Protein AF-A0A8S3CA29-F1 (afdb_monomer)

Nearest PDB structures (foldseek):
  4v77-assembly1_BX  TM=3.580E-01  e=5.857E+00  Escherichia coli K-12
  8tok-assembly1_B  TM=3.938E-01  e=4.395E+00  Fusarium vanettenii 77-13-4

Radius of gyration: 13.61 Å; Cα contacts (8 Å, |Δi|>4): 25; chains: 1; bounding box: 32×22×32 Å

Solvent-accessible surface area (backbone atoms only — not comparable to full-atom values): 3112 Å² total; per-residue (Å²): 85,85,45,66,42,87,88,78,66,49,77,44,80,49,85,86,81,59,66,70,57,32,57,75,70,68,37,57,64,61,56,52,48,52,53,55,50,58,73,74,58,87,53,100,90,61,129

Secondary structure (DSSP, 8-state):
-EEE-TTT--EEE-----HHHHHHTT-HHHHHHHHHHHHH---TT--

Sequence (47 aa):
MLVKNQSTGNFYAMKILDKQKVVKLKQIEHTLNEKRILQAISFPFLV

pLDDT: mean 95.39, std 2.67, range [82.94, 97.31]

InterPro domains:
  IPR011009 Protein kinase-like domain superfamily [SSF56112] (2-47)

Organism: NCBI:txid392030

Foldseek 3Di:
DWDADPPPRDIDDDDDDDPVVCVVVVVPVVVVCVVVVLVVDDDPVHD

Structure (mmCIF, N/CA/C/O backbone):
data_AF-A0A8S3CA29-F1
#
_entry.id   AF-A0A8S3CA29-F1
#
loop_
_atom_site.group_PDB
_atom_site.id
_atom_site.type_symbol
_atom_site.label_atom_id
_atom_site.label_alt_id
_atom_site.l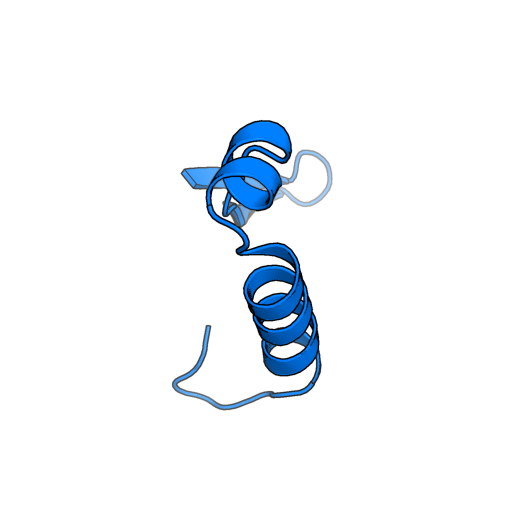abel_comp_id
_atom_site.label_asym_id
_atom_site.label_entity_id
_atom_site.label_seq_id
_atom_site.pdbx_PDB_ins_code
_atom_site.Cartn_x
_atom_site.Cartn_y
_atom_site.Cartn_z
_atom_site.occupancy
_atom_site.B_iso_or_equiv
_atom_site.auth_seq_id
_atom_site.auth_comp_id
_atom_site.auth_asym_id
_atom_site.auth_atom_id
_atom_site.pdbx_PDB_model_num
ATOM 1 N N . MET A 1 1 ? -2.405 8.291 1.610 1.00 89.12 1 MET A N 1
ATOM 2 C CA . MET A 1 1 ? -3.607 9.146 1.482 1.00 89.12 1 MET A CA 1
ATOM 3 C C . MET A 1 1 ? -4.681 8.593 2.407 1.00 89.12 1 MET A C 1
ATOM 5 O O . MET A 1 1 ? -4.878 7.387 2.381 1.00 89.12 1 MET A O 1
ATOM 9 N N . LEU A 1 2 ? -5.324 9.414 3.242 1.00 95.25 2 LEU A N 1
ATOM 10 C CA . LEU A 1 2 ? -6.456 8.966 4.067 1.00 95.25 2 LEU A CA 1
ATOM 11 C C . LEU A 1 2 ? -7.714 8.919 3.196 1.00 95.25 2 LEU A C 1
ATOM 13 O O . LEU A 1 2 ? -8.033 9.905 2.534 1.00 95.25 2 LEU A O 1
ATOM 17 N N . VAL A 1 3 ? -8.412 7.789 3.184 1.00 97.00 3 VAL A N 1
ATOM 18 C CA . VAL A 1 3 ? -9.665 7.614 2.440 1.00 97.00 3 VAL A CA 1
ATOM 19 C C . VAL A 1 3 ? -10.741 7.036 3.346 1.00 97.00 3 VAL A C 1
ATOM 21 O O . VAL A 1 3 ? -10.436 6.320 4.298 1.00 97.00 3 VAL A O 1
ATOM 24 N N . LYS A 1 4 ? -12.005 7.331 3.040 1.00 97.31 4 LYS A N 1
ATOM 25 C CA . LYS A 1 4 ? -13.168 6.767 3.726 1.00 97.31 4 LYS A CA 1
ATOM 26 C C . LYS A 1 4 ? -13.918 5.860 2.762 1.00 97.31 4 LYS A C 1
ATOM 28 O O . LYS A 1 4 ? -14.256 6.282 1.656 1.00 97.31 4 LYS A O 1
ATOM 33 N N . ASN A 1 5 ? -14.188 4.629 3.172 1.00 97.06 5 ASN A N 1
ATOM 34 C CA . ASN A 1 5 ? -15.066 3.750 2.417 1.00 97.06 5 ASN A CA 1
ATOM 35 C C . ASN A 1 5 ? -16.508 4.284 2.503 1.00 97.06 5 ASN A C 1
ATOM 37 O O . ASN A 1 5 ? -17.024 4.514 3.595 1.00 97.06 5 ASN A O 1
ATOM 41 N N . GLN A 1 6 ? -17.148 4.501 1.352 1.00 96.00 6 GLN A N 1
ATOM 42 C CA . GLN A 1 6 ? -18.488 5.090 1.268 1.00 96.00 6 GLN A CA 1
ATOM 43 C C . GLN A 1 6 ? -19.592 4.169 1.801 1.00 96.00 6 GLN A C 1
ATOM 45 O O . GLN A 1 6 ? -20.591 4.673 2.303 1.00 96.00 6 GLN A O 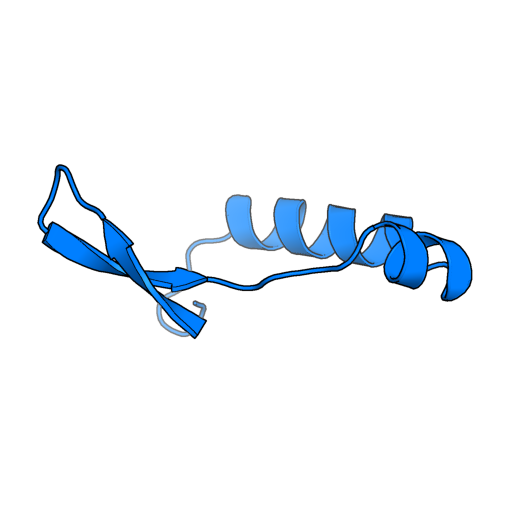1
ATOM 50 N N . SER A 1 7 ? -19.418 2.846 1.722 1.00 97.12 7 SER A N 1
ATOM 51 C CA . SER A 1 7 ? -20.427 1.889 2.186 1.00 97.12 7 SER A CA 1
ATOM 52 C C . SER A 1 7 ? -20.307 1.582 3.677 1.00 97.12 7 SER A C 1
ATOM 54 O O . SER A 1 7 ? -21.316 1.505 4.368 1.00 97.12 7 SER A O 1
ATOM 56 N N . THR A 1 8 ? -19.083 1.422 4.185 1.00 96.94 8 THR A N 1
ATOM 57 C CA . THR A 1 8 ? -18.839 1.023 5.585 1.00 96.94 8 THR A CA 1
ATOM 58 C C . THR A 1 8 ? -18.522 2.191 6.511 1.00 96.94 8 THR A C 1
ATOM 60 O O . THR A 1 8 ? -18.586 2.049 7.725 1.00 96.94 8 THR A O 1
ATOM 63 N N . GLY A 1 9 ? -18.137 3.345 5.964 1.00 96.19 9 GLY A N 1
ATOM 64 C CA . GLY A 1 9 ? -17.702 4.504 6.738 1.00 96.19 9 GLY A CA 1
ATOM 65 C C . GLY A 1 9 ? -16.301 4.388 7.348 1.00 96.19 9 GLY A C 1
ATOM 66 O O . GLY A 1 9 ? -15.831 5.364 7.931 1.00 96.19 9 GLY A O 1
ATOM 67 N N . ASN A 1 10 ? -15.622 3.249 7.183 1.00 97.31 10 ASN A N 1
ATOM 68 C CA . ASN A 1 10 ? -14.293 2.997 7.736 1.00 97.31 10 ASN A CA 1
ATOM 69 C C . ASN A 1 10 ? -13.207 3.816 7.027 1.00 97.31 10 ASN A C 1
ATOM 71 O O . ASN A 1 10 ? -13.252 4.023 5.809 1.00 97.31 10 ASN A O 1
ATOM 75 N N . PHE A 1 11 ? -12.207 4.241 7.796 1.00 96.88 11 PHE A N 1
ATOM 76 C CA . PHE A 1 11 ? -11.044 4.965 7.295 1.00 96.88 11 PHE A CA 1
ATOM 77 C C . PHE A 1 11 ? -9.895 4.010 6.960 1.00 96.88 11 PHE A C 1
ATOM 79 O O . PHE A 1 11 ? -9.628 3.072 7.706 1.00 96.88 11 PHE A O 1
ATOM 86 N N . TYR A 1 12 ? -9.196 4.274 5.856 1.00 96.56 12 TYR A N 1
ATOM 87 C CA . TYR A 1 12 ? -8.062 3.480 5.383 1.00 96.56 12 TYR A CA 1
ATOM 88 C C . TYR A 1 12 ? -6.921 4.372 4.891 1.00 96.56 12 TYR A C 1
ATOM 90 O O . TYR A 1 12 ? -7.138 5.491 4.417 1.00 96.56 12 TYR A O 1
ATOM 98 N N . ALA A 1 13 ? -5.700 3.843 4.937 1.00 96.50 13 ALA A N 1
ATOM 99 C CA . ALA A 1 13 ? -4.559 4.422 4.244 1.00 96.50 13 ALA A CA 1
ATOM 100 C C . ALA A 1 13 ? -4.468 3.840 2.825 1.00 96.50 13 ALA A C 1
ATOM 102 O O . ALA A 1 13 ? -4.131 2.677 2.630 1.00 96.50 13 ALA A O 1
ATOM 103 N N . MET A 1 14 ? -4.754 4.657 1.814 1.00 96.44 14 MET A N 1
ATOM 104 C CA . MET A 1 14 ? -4.590 4.283 0.412 1.00 96.44 14 MET A CA 1
ATOM 105 C C . MET A 1 14 ? -3.204 4.702 -0.090 1.00 96.44 14 MET A C 1
ATOM 107 O O . MET A 1 14 ? -2.835 5.885 -0.036 1.00 96.44 14 MET A O 1
ATOM 111 N N . LYS A 1 15 ? -2.445 3.724 -0.595 1.00 95.62 15 LYS A N 1
ATOM 112 C CA . LYS A 1 15 ? -1.201 3.925 -1.349 1.00 95.62 15 LYS A CA 1
ATOM 113 C C . LYS A 1 15 ? -1.528 3.950 -2.842 1.00 95.62 15 LYS A C 1
ATOM 115 O O . LYS A 1 15 ? -2.121 3.010 -3.362 1.00 95.62 15 LYS A O 1
ATOM 120 N N . ILE A 1 16 ? -1.156 5.033 -3.521 1.00 95.69 16 ILE A N 1
ATOM 121 C CA . ILE A 1 16 ? -1.419 5.238 -4.952 1.00 95.69 16 ILE A CA 1
ATOM 122 C C . ILE A 1 16 ? -0.089 5.155 -5.699 1.00 95.69 16 ILE A C 1
ATOM 124 O O . ILE A 1 16 ? 0.871 5.827 -5.325 1.00 95.69 16 ILE A O 1
ATOM 128 N N . LEU A 1 17 ? -0.039 4.335 -6.750 1.00 95.69 17 LEU A N 1
ATOM 129 C CA . LEU A 1 17 ? 1.137 4.147 -7.599 1.00 95.69 17 LEU A CA 1
ATOM 130 C C . LEU A 1 17 ? 0.769 4.399 -9.063 1.00 95.69 17 LEU A C 1
ATOM 132 O O . LEU A 1 17 ? -0.227 3.880 -9.564 1.00 95.69 17 LEU A O 1
ATOM 136 N N . ASP A 1 18 ? 1.596 5.179 -9.756 1.00 97.06 18 ASP A N 1
ATOM 137 C CA . ASP A 1 18 ? 1.452 5.440 -11.187 1.00 97.06 18 ASP A CA 1
ATOM 138 C C . ASP A 1 18 ? 2.131 4.327 -11.996 1.00 97.06 18 ASP A C 1
ATOM 140 O O . ASP A 1 18 ? 3.354 4.167 -11.958 1.00 97.06 18 ASP A O 1
ATOM 144 N N . LYS A 1 19 ? 1.334 3.574 -12.763 1.00 95.75 19 LYS A N 1
ATOM 145 C CA . LYS A 1 19 ? 1.815 2.450 -13.578 1.00 95.75 19 LYS A CA 1
ATOM 146 C C . LYS A 1 19 ? 2.886 2.869 -14.588 1.00 95.75 19 LYS A C 1
ATOM 148 O O . LYS A 1 19 ? 3.840 2.119 -14.779 1.00 95.75 19 LYS A O 1
ATOM 153 N N . GLN A 1 20 ? 2.782 4.053 -15.196 1.00 97.25 20 GLN A N 1
ATOM 154 C CA . GLN A 1 20 ? 3.788 4.517 -16.157 1.00 97.25 20 GLN A CA 1
ATOM 155 C C . GLN A 1 20 ? 5.136 4.750 -15.466 1.00 97.25 20 GLN A C 1
ATOM 157 O O . GLN A 1 20 ? 6.176 4.322 -15.971 1.00 97.25 20 GLN A O 1
ATOM 162 N N . LYS A 1 21 ? 5.125 5.356 -14.271 1.00 96.06 21 LYS A N 1
ATOM 163 C CA . LYS A 1 21 ? 6.336 5.549 -13.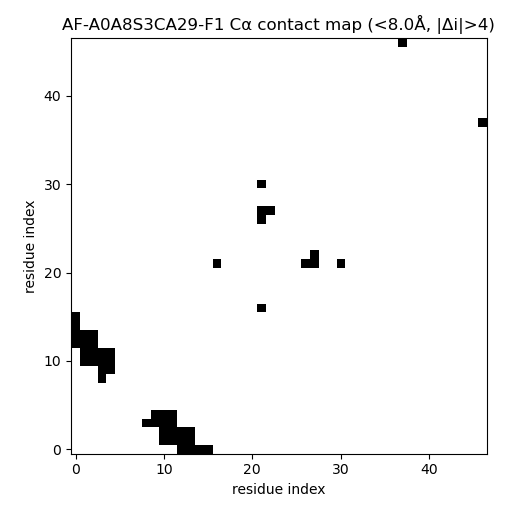459 1.00 96.06 21 LYS A CA 1
ATOM 164 C C . LYS A 1 21 ? 6.914 4.229 -12.959 1.00 96.06 21 LYS A C 1
ATOM 166 O O . LYS A 1 21 ? 8.127 4.059 -13.008 1.00 96.06 21 LYS A O 1
ATOM 171 N N . VAL A 1 22 ? 6.073 3.285 -12.534 1.00 97.12 22 VAL A N 1
ATOM 172 C CA . VAL A 1 22 ? 6.511 1.954 -12.078 1.00 97.12 22 VAL A CA 1
ATOM 173 C C . VAL A 1 22 ? 7.253 1.210 -13.190 1.00 97.12 22 VAL A C 1
ATOM 175 O O . VAL A 1 22 ? 8.326 0.664 -12.943 1.00 97.12 22 VAL A O 1
ATOM 178 N N . VAL A 1 23 ? 6.736 1.238 -14.423 1.00 97.25 23 VAL A N 1
ATOM 179 C CA . VAL A 1 23 ? 7.411 0.630 -15.582 1.00 97.25 23 VAL A CA 1
ATOM 180 C C . VAL A 1 23 ? 8.712 1.371 -15.900 1.00 97.25 23 VAL A C 1
ATOM 182 O O . VAL A 1 23 ? 9.759 0.738 -16.028 1.00 97.25 23 VAL A O 1
ATOM 185 N N . LYS A 1 24 ? 8.681 2.711 -15.959 1.00 97.19 24 LYS A N 1
ATOM 186 C CA . LYS A 1 24 ? 9.860 3.541 -16.268 1.00 97.19 24 LYS A CA 1
ATOM 187 C C . LYS A 1 24 ? 11.010 3.335 -15.275 1.00 97.19 24 LYS A C 1
ATOM 189 O O . LYS A 1 24 ? 12.167 3.314 -15.680 1.00 97.19 24 LYS A O 1
ATOM 194 N N . LEU A 1 25 ? 10.694 3.160 -13.991 1.00 96.69 25 LEU A N 1
ATOM 195 C CA . LEU A 1 25 ? 11.661 2.921 -12.913 1.00 96.69 25 LEU A CA 1
ATOM 196 C C . LEU A 1 25 ? 11.990 1.432 -12.705 1.00 96.69 25 LEU A C 1
ATOM 198 O O . LEU A 1 25 ? 12.717 1.099 -11.770 1.00 96.69 25 LEU A O 1
ATOM 202 N N . LYS A 1 26 ? 11.456 0.536 -13.551 1.00 96.25 26 LYS A N 1
ATOM 203 C CA . LYS A 1 26 ? 11.623 -0.925 -13.458 1.00 96.25 26 LYS A CA 1
ATOM 204 C C . LYS A 1 26 ? 11.208 -1.503 -12.090 1.00 96.25 26 LYS A C 1
ATOM 206 O O . LYS A 1 26 ? 11.807 -2.452 -11.604 1.00 96.25 26 LYS A O 1
ATOM 211 N N . GLN A 1 27 ? 10.161 -0.951 -11.472 1.00 97.19 27 GLN A N 1
ATOM 212 C CA . GLN A 1 27 ? 9.663 -1.320 -10.132 1.00 97.19 27 GLN A CA 1
ATOM 213 C C . GLN A 1 27 ? 8.480 -2.303 -10.153 1.00 97.19 27 GLN A C 1
ATOM 215 O O . GLN A 1 27 ? 7.746 -2.423 -9.170 1.00 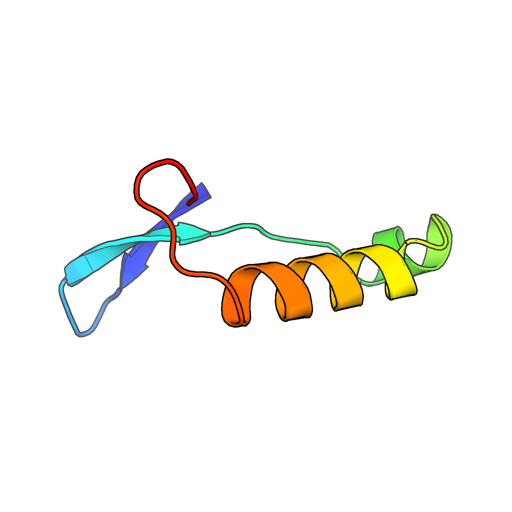97.19 27 GLN A O 1
ATOM 220 N N . ILE A 1 28 ? 8.250 -2.984 -11.278 1.00 96.62 28 ILE A N 1
ATOM 221 C CA . ILE A 1 28 ? 7.098 -3.882 -11.454 1.00 96.62 28 ILE A CA 1
ATOM 222 C C . ILE A 1 28 ? 7.157 -5.030 -10.440 1.00 96.62 28 ILE A C 1
ATOM 224 O O . ILE A 1 28 ? 6.197 -5.246 -9.702 1.00 96.62 28 ILE A O 1
ATOM 228 N N . GLU A 1 29 ? 8.296 -5.719 -10.364 1.00 97.00 29 GLU A N 1
ATOM 229 C CA . GLU A 1 29 ? 8.481 -6.868 -9.475 1.00 97.00 29 GLU A CA 1
ATOM 230 C C . GLU A 1 29 ? 8.378 -6.468 -7.999 1.00 97.00 29 GLU A C 1
ATOM 232 O O . GLU A 1 29 ? 7.613 -7.075 -7.255 1.00 97.00 29 GLU A O 1
ATOM 237 N N . HIS A 1 30 ? 9.044 -5.385 -7.585 1.00 97.12 30 HIS A N 1
ATOM 238 C CA . HIS A 1 30 ? 8.961 -4.889 -6.207 1.00 97.12 30 HIS A CA 1
ATOM 239 C C . HIS A 1 30 ? 7.529 -4.533 -5.798 1.00 97.12 30 HIS A C 1
ATOM 241 O O . HIS A 1 30 ? 7.103 -4.881 -4.701 1.00 97.12 30 HIS A O 1
ATOM 247 N N . THR A 1 31 ? 6.759 -3.900 -6.690 1.00 96.94 31 THR A N 1
ATOM 248 C CA . THR A 1 31 ? 5.361 -3.538 -6.405 1.00 96.94 31 THR A CA 1
ATOM 249 C C . THR A 1 31 ? 4.478 -4.783 -6.247 1.00 96.94 31 THR A C 1
ATOM 251 O O . THR A 1 31 ? 3.592 -4.818 -5.391 1.00 96.94 31 THR A O 1
ATOM 254 N N . LEU A 1 32 ? 4.713 -5.821 -7.058 1.00 96.12 32 LEU A N 1
ATOM 255 C CA . LEU A 1 32 ? 4.001 -7.097 -6.948 1.00 96.12 32 LEU A CA 1
ATOM 256 C C . LEU A 1 32 ? 4.380 -7.847 -5.669 1.00 96.12 32 LEU A C 1
ATOM 258 O O . LEU A 1 32 ? 3.495 -8.362 -4.981 1.00 96.12 32 LEU A O 1
ATOM 262 N N . ASN A 1 33 ? 5.669 -7.870 -5.336 1.00 96.25 33 ASN A N 1
ATOM 263 C CA . ASN A 1 33 ? 6.183 -8.506 -4.129 1.00 96.25 33 ASN A CA 1
ATOM 264 C C . ASN A 1 33 ? 5.646 -7.822 -2.875 1.00 96.25 33 ASN A C 1
ATOM 266 O O . ASN A 1 33 ? 5.158 -8.513 -1.989 1.00 96.25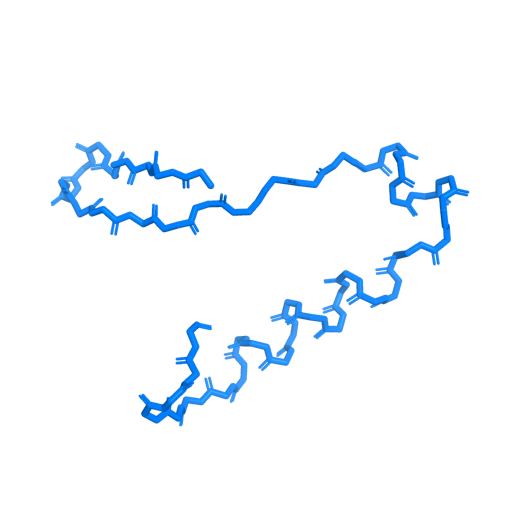 33 ASN A O 1
ATOM 270 N N . GLU A 1 34 ? 5.645 -6.488 -2.822 1.00 94.56 34 GLU A N 1
ATOM 271 C CA . GLU A 1 34 ? 5.086 -5.734 -1.698 1.00 94.56 34 GLU A CA 1
ATOM 272 C C . GLU A 1 34 ? 3.625 -6.126 -1.448 1.00 94.56 34 GLU A C 1
ATOM 274 O O . GLU A 1 34 ? 3.266 -6.516 -0.339 1.00 94.56 34 GLU A O 1
ATOM 279 N N . LYS A 1 35 ? 2.794 -6.123 -2.499 1.00 94.69 35 LYS A N 1
AT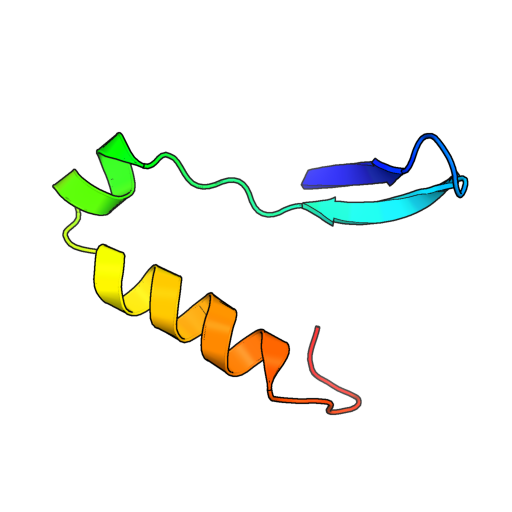OM 280 C CA . LYS A 1 35 ? 1.394 -6.547 -2.390 1.00 94.69 35 LYS A CA 1
ATOM 281 C C . LYS A 1 35 ? 1.277 -7.991 -1.897 1.00 94.69 35 LYS A C 1
ATOM 283 O O . LYS A 1 35 ? 0.476 -8.262 -1.009 1.00 94.69 35 LYS A O 1
ATOM 288 N N . ARG A 1 36 ? 2.044 -8.918 -2.478 1.00 96.38 36 ARG A N 1
ATOM 289 C CA . ARG A 1 36 ? 1.966 -10.347 -2.145 1.00 96.38 36 ARG A CA 1
ATOM 290 C C . ARG A 1 36 ? 2.408 -10.628 -0.710 1.00 96.38 36 ARG A C 1
ATOM 292 O O . ARG A 1 36 ? 1.769 -11.429 -0.039 1.00 96.38 36 ARG A O 1
ATOM 299 N N . ILE A 1 37 ? 3.477 -9.978 -0.256 1.00 95.19 37 ILE A N 1
ATOM 300 C CA . ILE A 1 37 ? 4.018 -10.139 1.094 1.00 95.19 37 ILE A CA 1
ATOM 301 C C . ILE A 1 37 ? 3.038 -9.565 2.117 1.00 95.19 37 ILE A C 1
ATOM 303 O O . ILE A 1 37 ? 2.636 -10.292 3.018 1.00 95.19 37 ILE A O 1
ATOM 307 N N . LEU A 1 38 ? 2.589 -8.316 1.943 1.00 93.75 38 LEU A N 1
ATOM 308 C CA . LEU A 1 38 ? 1.662 -7.667 2.881 1.00 93.75 38 LEU A CA 1
ATOM 309 C C . LEU A 1 38 ? 0.321 -8.406 2.993 1.00 93.75 38 LEU A C 1
ATOM 311 O O . LEU A 1 38 ? -0.258 -8.463 4.068 1.00 93.75 38 LEU A O 1
ATOM 315 N N . GLN A 1 39 ? -0.163 -9.018 1.908 1.00 93.00 39 GLN A N 1
ATOM 316 C CA . GLN A 1 39 ? -1.387 -9.827 1.946 1.00 93.00 39 GLN A CA 1
ATOM 317 C C . GLN A 1 39 ? -1.221 -11.173 2.667 1.00 93.00 39 GLN A C 1
ATOM 319 O O . GLN A 1 39 ? -2.220 -11.755 3.084 1.00 93.00 39 GLN A O 1
ATOM 324 N N . ALA A 1 40 ? 0.003 -11.692 2.773 1.00 95.19 40 ALA A N 1
ATOM 325 C CA . ALA A 1 40 ? 0.277 -13.013 3.337 1.00 95.19 40 ALA A CA 1
ATOM 326 C C . ALA A 1 40 ? 0.667 -12.981 4.822 1.00 95.19 40 ALA A C 1
ATOM 328 O O . ALA A 1 40 ? 0.666 -14.026 5.471 1.00 95.19 40 ALA A O 1
ATOM 329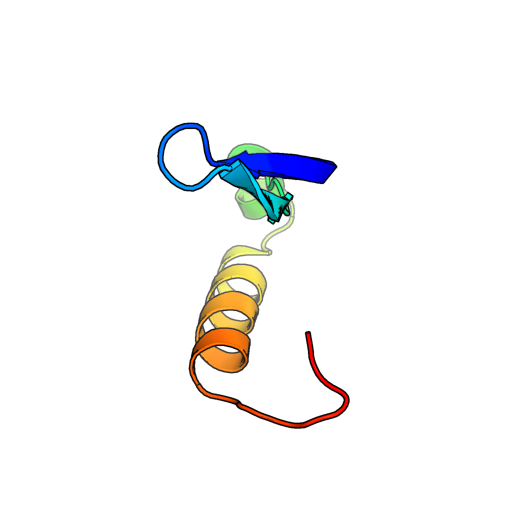 N N . ILE A 1 41 ? 1.023 -11.813 5.359 1.00 94.12 41 ILE A N 1
ATOM 330 C CA . ILE A 1 41 ? 1.517 -11.664 6.729 1.00 94.12 41 IL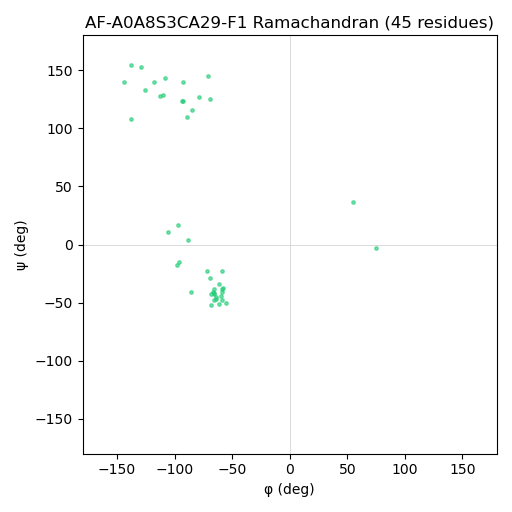E A CA 1
ATOM 331 C C . ILE A 1 41 ? 0.478 -10.979 7.617 1.00 94.12 41 ILE A C 1
ATOM 333 O O . ILE A 1 41 ? -0.222 -10.065 7.197 1.00 94.12 41 ILE A O 1
ATOM 337 N N . SER A 1 42 ? 0.403 -11.414 8.872 1.00 93.69 42 SER A N 1
ATOM 338 C CA . SER A 1 42 ? -0.420 -10.793 9.909 1.00 93.69 42 SER A CA 1
ATOM 339 C C . SER A 1 42 ? 0.399 -10.749 11.189 1.00 93.69 42 SER A C 1
ATOM 341 O O . SER A 1 42 ? 0.666 -11.788 11.795 1.00 93.69 42 SER A O 1
ATOM 343 N N . PHE A 1 43 ? 0.839 -9.556 11.580 1.00 93.44 43 PHE A N 1
ATOM 344 C CA . PHE A 1 43 ? 1.720 -9.365 12.727 1.00 93.44 43 PHE A CA 1
ATOM 345 C C . PHE A 1 43 ? 1.370 -8.063 13.464 1.00 93.44 43 PHE A C 1
ATOM 347 O O . PHE A 1 43 ? 1.113 -7.068 12.790 1.00 93.44 43 PHE A O 1
ATOM 354 N N . PRO A 1 44 ? 1.383 -8.017 14.815 1.00 93.75 44 PRO A N 1
ATOM 355 C CA . PRO A 1 44 ? 0.879 -6.868 15.583 1.00 93.75 44 PRO A CA 1
ATOM 356 C C . PRO A 1 44 ? 1.552 -5.521 15.294 1.00 93.75 44 PRO A C 1
ATOM 358 O O . PRO A 1 44 ? 0.969 -4.477 15.562 1.00 93.75 44 PRO A O 1
ATOM 361 N N . PHE A 1 45 ? 2.777 -5.538 14.767 1.00 94.50 45 PHE A N 1
ATOM 362 C CA . PHE A 1 45 ? 3.556 -4.331 14.473 1.00 94.50 45 PHE A CA 1
ATOM 363 C C . PHE A 1 45 ? 3.630 -4.007 12.976 1.00 94.50 45 PHE A C 1
ATOM 365 O O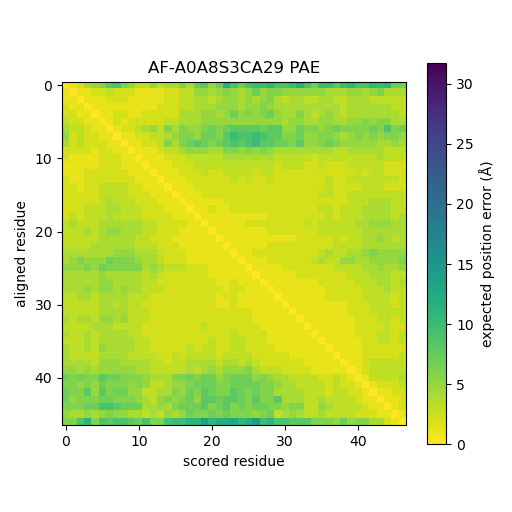 . PHE A 1 45 ? 4.435 -3.172 12.571 1.00 94.50 45 PHE A O 1
ATOM 372 N N . LEU A 1 46 ? 2.832 -4.686 12.150 1.00 87.69 46 LEU A N 1
ATOM 373 C CA . LEU A 1 46 ? 2.846 -4.545 10.699 1.00 87.69 46 LEU A CA 1
ATOM 374 C C . LEU A 1 46 ? 1.486 -4.039 10.206 1.00 87.69 46 LEU A C 1
ATOM 376 O O . LEU A 1 46 ? 0.449 -4.417 10.749 1.00 87.69 46 LEU A O 1
ATOM 380 N N . VAL A 1 47 ? 1.526 -3.133 9.226 1.00 82.94 47 VAL A N 1
ATOM 381 C CA . VAL A 1 47 ? 0.373 -2.365 8.722 1.00 82.94 47 VAL A CA 1
ATOM 382 C C . VAL A 1 47 ? -0.173 -2.884 7.402 1.00 82.94 47 VAL A C 1
ATOM 384 O O . VAL A 1 47 ? 0.635 -3.374 6.581 1.00 82.94 47 VAL A O 1
#

Mean predicted aligned error: 3.23 Å